Protein AF-A0A379X2A7-F1 (afdb_monomer_lite)

Radius of gyration: 26.8 Å; chains: 1; bounding box: 70×37×71 Å

InterPro domains:
  IPR001991 Sodium:dicarboxylate symporter [PF00375] (2-90)
  IPR001991 Sodium:dicarboxylate symporter [PTHR42865] (2-90)
  IPR036458 Sodium:dicarboxylate symporter superfamily [G3DSA:1.10.3860.10] (1-94)
  IPR036458 Sodium:dicarboxylate symporter superfamily [SSF118215] (2-90)

Secondary structure (DSSP, 8-state):
-HHHHHHHHHHHHHHHHHHHHHHHHHHHHHHHHHHHHHHHHHHHHHHHHHHHHHHHHHHHHHHHHHHHHHTT--HHHHHHHHHHHHHHHHHHHHHHHHHHHHHHHHHHHHHHHHHHHHHHHTTS--

Sequence (126 aa):
MTVFRSISETMFKVTHMVMRYAPVGVFALIAVTVANFGFASLWPLAKLVLLVHFAIIFFALVVLGIVARLCGLSIWILIRILKDELILALLDRQLRERAAAHYREDGSLRRASLYHQFRGTDRLLI

pLDDT: mean 78.84, std 12.36, range [51.34, 95.94]

Structure (mmCIF, N/CA/C/O backbone):
data_AF-A0A379X2A7-F1
#
_entry.id   AF-A0A379X2A7-F1
#
loop_
_atom_site.group_PDB
_atom_site.id
_atom_site.type_symbol
_atom_site.label_atom_id
_atom_site.label_alt_id
_atom_site.label_comp_id
_atom_site.label_asym_id
_atom_site.label_entity_id
_atom_site.label_seq_id
_atom_site.pdbx_PDB_ins_code
_atom_site.Cartn_x
_atom_site.Cartn_y
_atom_site.Cartn_z
_atom_site.occupancy
_atom_site.B_iso_or_equiv
_atom_site.auth_seq_id
_atom_site.auth_comp_id
_atom_site.auth_asym_id
_atom_site.auth_atom_id
_atom_site.pdbx_PDB_model_num
ATOM 1 N N . MET A 1 1 ? 17.324 -12.672 23.620 1.00 60.94 1 MET A N 1
ATOM 2 C CA . MET A 1 1 ? 16.313 -11.975 22.782 1.00 60.94 1 MET A CA 1
ATOM 3 C C . MET A 1 1 ? 16.886 -10.864 21.883 1.00 60.94 1 MET A C 1
ATOM 5 O O . MET A 1 1 ? 16.135 -10.267 21.124 1.00 60.94 1 MET A O 1
ATOM 9 N N . THR A 1 2 ? 18.199 -10.611 21.880 1.00 78.00 2 THR A N 1
ATOM 10 C CA . THR A 1 2 ? 18.832 -9.541 21.080 1.00 78.00 2 THR A CA 1
ATOM 11 C C . THR A 1 2 ? 19.008 -9.908 19.601 1.00 78.00 2 THR A C 1
ATOM 13 O O . THR A 1 2 ? 18.798 -9.068 18.734 1.00 78.00 2 THR A O 1
ATOM 16 N N . VAL A 1 3 ? 19.287 -11.183 19.302 1.00 88.31 3 VAL A N 1
ATOM 17 C CA . VAL A 1 3 ? 19.496 -11.685 17.929 1.00 88.31 3 VAL A CA 1
ATOM 18 C C . VAL A 1 3 ? 18.280 -11.482 17.018 1.00 88.31 3 VAL A C 1
ATOM 20 O O . VAL A 1 3 ? 18.426 -10.986 15.909 1.00 88.31 3 VAL A O 1
ATOM 23 N N . PHE A 1 4 ? 17.063 -11.753 17.503 1.00 90.12 4 PHE A N 1
ATOM 24 C CA . PHE A 1 4 ? 15.827 -11.525 16.741 1.00 90.12 4 PHE A CA 1
ATOM 25 C C . PHE A 1 4 ? 15.606 -10.045 16.408 1.00 90.12 4 PHE A C 1
ATOM 27 O O . PHE A 1 4 ? 15.097 -9.710 15.336 1.00 90.12 4 PHE A O 1
ATOM 34 N N . ARG A 1 5 ? 16.028 -9.151 17.310 1.00 86.75 5 ARG A N 1
ATOM 35 C CA . ARG A 1 5 ? 15.942 -7.700 17.121 1.00 86.75 5 ARG A CA 1
ATOM 36 C C . ARG A 1 5 ? 16.908 -7.233 16.036 1.00 86.75 5 ARG A C 1
ATOM 38 O O . ARG A 1 5 ? 16.480 -6.541 15.119 1.00 86.75 5 ARG A O 1
ATOM 45 N N . SER A 1 6 ? 18.159 -7.689 16.089 1.00 87.44 6 SER A N 1
ATOM 46 C CA . SER A 1 6 ? 19.172 -7.375 15.074 1.00 87.44 6 SER A CA 1
ATOM 47 C C . SER A 1 6 ? 18.805 -7.926 13.690 1.00 87.44 6 SER A C 1
ATOM 49 O O . SER A 1 6 ? 18.990 -7.238 12.687 1.00 87.44 6 SER A O 1
ATOM 51 N N . ILE A 1 7 ? 18.233 -9.133 13.619 1.00 92.81 7 ILE A N 1
ATOM 52 C CA . ILE A 1 7 ? 17.754 -9.718 12.355 1.00 92.81 7 ILE A CA 1
ATOM 53 C C . ILE A 1 7 ? 16.606 -8.885 11.774 1.00 92.81 7 ILE A C 1
ATOM 55 O O . ILE A 1 7 ? 16.648 -8.531 10.597 1.00 92.81 7 ILE A O 1
ATOM 59 N N . SER A 1 8 ? 15.616 -8.515 12.592 1.00 92.81 8 SER A N 1
ATOM 60 C CA . SER A 1 8 ? 14.487 -7.687 12.141 1.00 92.81 8 SER A CA 1
ATOM 61 C C . SER A 1 8 ? 14.960 -6.317 11.644 1.00 92.81 8 SER A C 1
ATOM 63 O O . SER A 1 8 ? 14.553 -5.869 10.575 1.00 92.81 8 SER A O 1
ATOM 65 N N . GLU A 1 9 ? 15.880 -5.677 12.371 1.00 87.88 9 GLU A N 1
ATOM 66 C CA . GLU A 1 9 ? 16.484 -4.400 11.976 1.00 87.88 9 GLU A CA 1
ATOM 67 C C . GLU A 1 9 ? 17.254 -4.507 10.649 1.00 87.88 9 GLU A C 1
ATOM 69 O O . GLU A 1 9 ? 17.140 -3.635 9.784 1.00 87.88 9 GLU A O 1
ATOM 74 N N . THR A 1 10 ? 17.962 -5.617 10.437 1.00 93.06 10 THR A N 1
ATOM 75 C CA . THR A 1 10 ? 18.666 -5.887 9.176 1.00 93.06 10 THR A CA 1
ATOM 76 C C . THR A 1 10 ? 17.684 -6.078 8.018 1.00 93.06 10 THR A C 1
ATOM 78 O O . THR A 1 10 ? 17.874 -5.480 6.961 1.00 93.06 10 THR A O 1
ATOM 81 N N . MET A 1 11 ? 16.595 -6.830 8.207 1.00 92.38 11 MET A N 1
ATOM 82 C CA . MET A 1 11 ? 15.577 -7.039 7.165 1.00 92.38 11 MET A CA 1
ATOM 83 C C . MET A 1 11 ? 14.855 -5.743 6.780 1.00 92.38 11 MET A C 1
ATOM 85 O O . MET A 1 11 ? 14.631 -5.488 5.592 1.00 92.38 11 MET A O 1
ATOM 89 N N . PHE A 1 12 ? 14.552 -4.877 7.753 1.00 89.81 12 PHE A N 1
ATOM 90 C CA . PHE A 1 12 ? 14.004 -3.550 7.463 1.00 89.81 12 PHE A CA 1
ATOM 91 C C . PHE A 1 12 ? 14.994 -2.684 6.679 1.00 89.81 12 PHE A C 1
ATOM 93 O O . PHE A 1 12 ? 14.599 -2.032 5.710 1.00 89.81 12 PHE A O 1
ATOM 100 N N . LYS A 1 13 ? 16.284 -2.717 7.034 1.00 91.00 13 LYS A N 1
ATOM 101 C CA . LYS A 1 13 ? 17.329 -1.960 6.329 1.00 91.00 13 LYS A CA 1
ATOM 102 C C . LYS A 1 13 ? 17.518 -2.436 4.885 1.00 91.00 13 LYS A C 1
ATOM 104 O O . LYS A 1 13 ? 17.651 -1.607 3.985 1.00 91.00 13 LYS A O 1
ATOM 109 N N . VAL A 1 14 ? 17.469 -3.748 4.652 1.00 94.50 14 VAL A N 1
ATOM 110 C CA . VAL A 1 14 ? 17.516 -4.337 3.303 1.00 94.50 14 VAL A CA 1
ATOM 111 C C . VAL A 1 14 ? 16.279 -3.941 2.498 1.00 94.50 14 VAL A C 1
ATOM 113 O O . VAL A 1 14 ? 16.413 -3.459 1.377 1.00 94.50 14 VAL A O 1
ATOM 116 N N . THR A 1 15 ? 15.082 -4.050 3.076 1.00 94.31 15 THR A N 1
ATOM 117 C CA . THR A 1 15 ? 13.833 -3.645 2.405 1.00 94.31 15 THR A CA 1
ATOM 11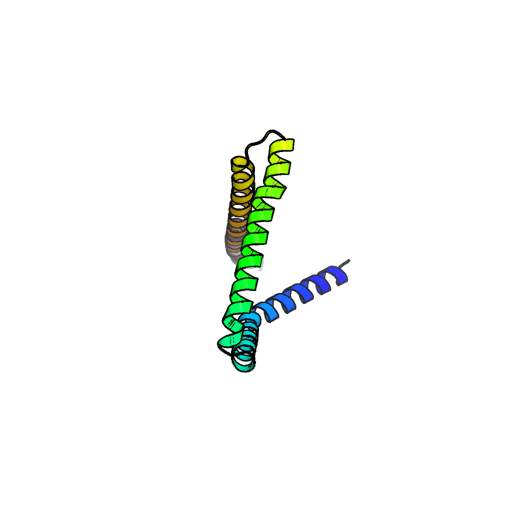8 C C . THR A 1 15 ? 13.856 -2.163 2.027 1.00 94.31 15 THR A C 1
ATOM 120 O O . THR A 1 15 ? 13.480 -1.808 0.913 1.00 94.31 15 THR A O 1
ATOM 123 N N . HIS A 1 16 ? 14.362 -1.297 2.909 1.00 92.69 16 HIS A N 1
ATOM 124 C CA . HIS A 1 16 ? 14.522 0.131 2.631 1.00 92.69 16 HIS A CA 1
ATOM 125 C C . HIS A 1 16 ? 15.497 0.390 1.472 1.00 92.69 16 HIS A C 1
ATOM 127 O O . HIS A 1 16 ? 15.247 1.241 0.617 1.00 92.69 16 HIS A O 1
ATOM 133 N N . MET A 1 17 ? 16.595 -0.368 1.406 1.00 92.94 17 MET A N 1
ATOM 134 C CA . MET A 1 17 ? 17.517 -0.318 0.274 1.00 92.94 17 MET A CA 1
ATOM 135 C C . MET A 1 17 ? 16.807 -0.730 -1.025 1.00 92.94 17 MET A C 1
ATOM 137 O O . MET A 1 17 ? 16.867 0.011 -2.002 1.00 92.94 17 MET A O 1
ATOM 141 N N . VAL A 1 18 ? 16.066 -1.843 -1.021 1.00 94.06 18 VAL A N 1
ATOM 142 C CA . VAL A 1 18 ? 15.302 -2.325 -2.186 1.00 94.06 18 VAL A CA 1
ATOM 143 C C . VAL A 1 18 ? 14.231 -1.322 -2.622 1.00 94.06 18 VAL A C 1
ATOM 145 O O . VAL A 1 18 ? 14.116 -1.054 -3.813 1.00 94.06 18 VAL A O 1
ATOM 148 N N . MET A 1 19 ? 13.502 -0.700 -1.690 1.00 94.75 19 MET A N 1
ATOM 149 C CA . MET A 1 19 ? 12.505 0.338 -1.994 1.00 94.75 19 MET A CA 1
ATOM 150 C C . MET A 1 19 ? 13.100 1.524 -2.762 1.00 94.75 19 MET A C 1
ATOM 152 O O . MET A 1 19 ? 12.431 2.082 -3.629 1.00 94.75 19 MET A O 1
ATOM 156 N N . ARG A 1 20 ? 14.366 1.883 -2.510 1.00 92.31 20 ARG A N 1
ATOM 157 C CA . ARG A 1 20 ? 15.055 2.939 -3.267 1.00 92.31 20 ARG A CA 1
ATOM 158 C C . ARG A 1 20 ? 15.373 2.525 -4.709 1.00 92.31 20 ARG A C 1
ATOM 160 O O . ARG A 1 20 ? 15.377 3.379 -5.591 1.00 92.31 20 ARG A O 1
ATOM 167 N N . TYR A 1 21 ? 15.614 1.237 -4.954 1.00 95.00 21 TYR A N 1
ATOM 168 C CA . TYR A 1 21 ? 15.850 0.685 -6.296 1.00 95.00 21 TYR A CA 1
ATOM 169 C C . TYR A 1 21 ? 14.562 0.263 -7.021 1.00 95.00 21 TYR A C 1
ATOM 171 O O . TYR A 1 21 ? 14.561 0.141 -8.246 1.00 95.00 21 TYR A O 1
ATOM 179 N N . ALA A 1 22 ? 13.456 0.093 -6.290 1.00 95.56 22 ALA A N 1
ATOM 180 C CA . ALA A 1 22 ? 12.149 -0.282 -6.819 1.00 95.56 22 ALA A CA 1
ATOM 181 C C . ALA A 1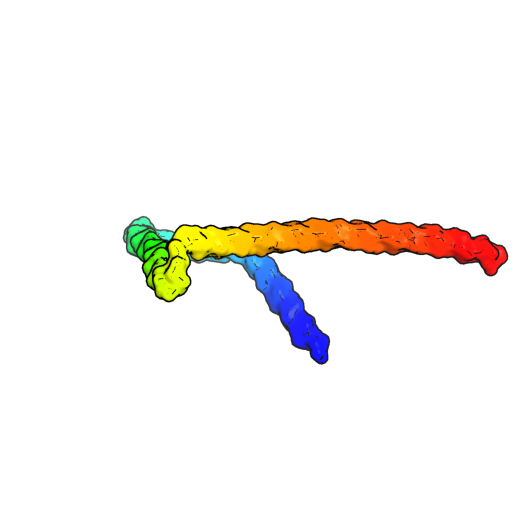 22 ? 11.684 0.540 -8.036 1.00 95.56 22 ALA A C 1
ATOM 183 O O . ALA A 1 22 ? 11.256 -0.095 -8.999 1.00 95.56 22 ALA A O 1
ATOM 184 N N . PRO A 1 23 ? 11.783 1.890 -8.080 1.00 94.12 23 PRO A N 1
ATOM 185 C CA . PRO A 1 23 ? 11.335 2.637 -9.255 1.00 94.12 23 PRO A CA 1
ATOM 186 C C . PRO A 1 23 ? 12.069 2.196 -10.525 1.00 94.12 23 PRO A C 1
ATOM 188 O O . PRO A 1 23 ? 11.423 1.926 -11.531 1.00 94.12 23 PRO A O 1
ATOM 191 N N . VAL A 1 24 ? 13.394 2.028 -10.472 1.00 95.94 24 VAL A N 1
ATOM 192 C CA . VAL A 1 24 ? 14.198 1.592 -11.628 1.00 95.94 24 VAL A CA 1
ATOM 193 C C . VAL A 1 24 ? 13.806 0.180 -12.073 1.00 95.94 24 VAL A C 1
ATOM 195 O O . VAL A 1 24 ? 13.658 -0.068 -13.268 1.00 95.94 24 VAL A O 1
ATOM 198 N N . GLY A 1 25 ? 13.574 -0.730 -11.121 1.00 94.69 25 GLY A N 1
ATOM 199 C CA . GLY A 1 25 ? 13.110 -2.087 -11.416 1.00 94.69 25 GLY A CA 1
ATOM 200 C C . GLY A 1 25 ? 11.733 -2.106 -12.082 1.00 94.69 25 GLY A C 1
ATOM 201 O O . GLY A 1 25 ? 11.546 -2.768 -13.099 1.00 94.69 25 GLY A O 1
ATOM 202 N N . VAL A 1 26 ? 10.781 -1.329 -11.561 1.00 95.19 26 VAL A N 1
ATOM 203 C CA . VAL A 1 26 ? 9.426 -1.225 -12.122 1.00 95.19 26 VAL A CA 1
ATOM 204 C C . VAL A 1 26 ? 9.449 -0.590 -13.514 1.00 95.19 26 VAL A C 1
ATOM 206 O O . VAL A 1 26 ? 8.782 -1.098 -14.413 1.00 95.19 26 VAL A O 1
ATOM 209 N N . PHE A 1 27 ? 10.257 0.451 -13.739 1.00 94.75 27 PHE A N 1
ATOM 210 C CA . PHE A 1 27 ? 10.427 1.041 -15.071 1.00 94.75 27 PHE A CA 1
ATOM 211 C C . PHE A 1 27 ? 10.977 0.031 -16.082 1.00 94.75 27 PHE A C 1
ATOM 213 O O . PHE A 1 27 ? 10.437 -0.077 -17.183 1.00 94.75 27 PHE A O 1
ATOM 220 N N . ALA A 1 28 ? 11.996 -0.746 -15.706 1.00 95.00 28 ALA A N 1
ATOM 221 C CA . ALA A 1 28 ? 12.550 -1.788 -16.567 1.00 95.00 28 ALA A CA 1
ATOM 222 C C . ALA A 1 28 ? 11.518 -2.885 -16.884 1.00 95.00 28 ALA A C 1
ATOM 224 O O . ALA A 1 28 ? 11.366 -3.267 -18.044 1.00 95.00 28 ALA A O 1
ATOM 225 N N . LEU A 1 29 ? 10.765 -3.350 -15.879 1.00 92.88 29 LEU A N 1
ATOM 226 C CA . LEU A 1 29 ? 9.730 -4.378 -16.047 1.00 92.88 29 LEU A CA 1
ATOM 227 C C . LEU A 1 29 ? 8.582 -3.907 -16.951 1.00 92.88 29 LEU A C 1
ATOM 229 O O . LEU A 1 29 ? 8.150 -4.649 -17.836 1.00 92.88 29 LEU A O 1
ATOM 233 N N . ILE A 1 30 ? 8.106 -2.671 -16.770 1.00 91.19 30 ILE A N 1
ATOM 234 C CA . ILE A 1 30 ? 7.056 -2.090 -17.618 1.00 91.19 30 ILE A CA 1
ATOM 235 C C . ILE A 1 30 ? 7.572 -1.918 -19.050 1.00 91.19 30 ILE A C 1
ATOM 237 O O . ILE A 1 30 ? 6.884 -2.319 -19.987 1.00 91.19 30 ILE A O 1
ATOM 241 N N . ALA A 1 31 ? 8.790 -1.399 -19.235 1.00 90.88 31 ALA A N 1
ATOM 242 C CA . ALA A 1 31 ? 9.389 -1.226 -20.557 1.00 90.88 31 ALA A CA 1
ATOM 243 C C . ALA A 1 31 ? 9.535 -2.561 -21.305 1.00 90.88 31 ALA A C 1
ATOM 245 O O . ALA A 1 31 ? 9.142 -2.652 -22.467 1.00 90.88 31 ALA A O 1
ATOM 246 N N . VAL A 1 32 ? 10.020 -3.614 -20.637 1.00 89.44 32 VAL A N 1
ATOM 247 C CA . VAL A 1 32 ? 10.122 -4.958 -21.231 1.00 89.44 32 VAL A CA 1
ATOM 248 C C . VAL A 1 32 ? 8.745 -5.517 -21.585 1.00 89.44 32 VAL A C 1
ATOM 250 O O . VAL A 1 32 ? 8.580 -6.109 -22.649 1.00 89.44 32 VAL A O 1
ATOM 253 N N . THR A 1 33 ? 7.741 -5.308 -20.734 1.00 86.25 33 THR A N 1
ATOM 254 C CA . THR A 1 33 ? 6.377 -5.794 -20.985 1.00 86.25 33 THR A CA 1
ATOM 255 C C . THR A 1 33 ? 5.773 -5.097 -22.206 1.00 86.25 33 THR A C 1
ATOM 257 O O . THR A 1 33 ? 5.187 -5.750 -23.068 1.00 86.25 33 THR A O 1
ATOM 260 N N . VAL A 1 34 ? 5.979 -3.783 -22.335 1.00 85.12 34 VAL A N 1
ATOM 261 C CA . VAL A 1 34 ? 5.516 -3.000 -23.490 1.00 85.12 34 VAL A CA 1
ATOM 262 C C . VAL A 1 34 ? 6.285 -3.365 -24.764 1.00 85.12 34 VAL A C 1
ATOM 264 O O . VAL A 1 34 ? 5.674 -3.467 -25.824 1.00 85.12 34 VAL A O 1
ATOM 267 N N . ALA A 1 35 ? 7.594 -3.620 -24.678 1.00 85.75 35 ALA A N 1
ATOM 268 C CA . ALA A 1 35 ? 8.413 -4.005 -25.828 1.00 85.75 35 ALA A CA 1
ATOM 269 C C . ALA A 1 35 ? 8.062 -5.400 -26.376 1.00 85.75 35 ALA A C 1
ATOM 271 O O . ALA A 1 35 ? 8.039 -5.586 -27.589 1.00 85.75 35 ALA A O 1
ATOM 272 N N . ASN A 1 36 ? 7.765 -6.367 -25.499 1.00 82.94 36 ASN A N 1
ATOM 273 C CA . ASN A 1 36 ? 7.448 -7.741 -25.905 1.00 82.94 36 ASN A CA 1
ATOM 274 C C . ASN A 1 36 ? 6.006 -7.905 -26.400 1.00 82.94 36 ASN A C 1
ATOM 276 O O . ASN A 1 36 ? 5.766 -8.618 -27.370 1.00 82.94 36 ASN A O 1
ATOM 280 N N . PHE A 1 37 ? 5.038 -7.267 -25.738 1.00 75.75 37 PHE A N 1
ATOM 281 C CA . PHE A 1 37 ? 3.621 -7.456 -26.051 1.00 75.75 37 PHE A CA 1
ATOM 282 C C . PHE A 1 37 ? 3.012 -6.331 -26.916 1.00 75.75 37 PHE A C 1
ATOM 284 O O . PHE A 1 37 ? 1.884 -6.461 -27.406 1.00 75.75 37 PHE A O 1
ATOM 291 N N . GLY A 1 38 ? 3.757 -5.243 -27.144 1.00 73.19 38 GLY A N 1
ATOM 292 C CA . GLY A 1 38 ? 3.390 -4.137 -28.029 1.00 73.19 38 GLY A CA 1
ATOM 293 C C . GLY A 1 38 ? 2.073 -3.429 -27.672 1.00 73.19 38 GLY A C 1
ATOM 294 O O . GLY A 1 38 ? 1.470 -3.640 -26.618 1.00 73.19 38 GLY A O 1
ATOM 295 N N . PHE A 1 39 ? 1.582 -2.593 -28.595 1.00 69.25 39 PHE A N 1
ATOM 296 C CA . PHE A 1 39 ? 0.287 -1.901 -28.469 1.00 69.25 39 PHE A CA 1
ATOM 297 C C . PHE A 1 39 ? -0.923 -2.849 -28.502 1.00 69.25 39 PHE A C 1
ATOM 299 O O . PHE A 1 39 ? -1.979 -2.509 -27.973 1.00 69.25 39 PHE A O 1
ATOM 306 N N . ALA A 1 40 ? -0.777 -4.046 -29.077 1.00 71.75 40 ALA A N 1
ATOM 307 C CA . ALA A 1 40 ? -1.859 -5.024 -29.172 1.00 71.75 40 ALA A CA 1
ATOM 308 C C . ALA A 1 40 ? -2.269 -5.583 -27.797 1.00 71.75 40 ALA A C 1
ATOM 310 O O . ALA A 1 40 ? -3.451 -5.827 -27.556 1.00 71.75 40 ALA A O 1
ATOM 311 N N . SER A 1 41 ? -1.322 -5.733 -26.865 1.00 68.88 41 SER A N 1
ATOM 312 C CA . SER A 1 41 ? -1.614 -6.249 -25.522 1.00 68.88 41 SER A CA 1
ATOM 313 C C . SER A 1 41 ? -1.914 -5.172 -24.480 1.00 68.88 41 SER A C 1
ATOM 315 O O . SER A 1 41 ? -2.341 -5.503 -23.369 1.00 68.88 41 SER A O 1
ATOM 317 N N . LEU A 1 42 ? -1.741 -3.889 -24.814 1.00 74.56 42 LEU A N 1
ATOM 318 C CA . LEU A 1 42 ? -2.170 -2.797 -23.937 1.00 74.56 42 LEU A CA 1
ATOM 319 C C . LEU A 1 42 ? -3.673 -2.880 -23.654 1.00 74.56 42 LEU A C 1
ATOM 321 O O . LEU A 1 42 ? -4.102 -2.622 -22.534 1.00 74.56 42 LEU A O 1
ATOM 325 N N . TRP A 1 43 ? -4.466 -3.277 -24.651 1.00 80.69 43 TRP A N 1
ATOM 326 C CA . TRP A 1 43 ? -5.917 -3.379 -24.525 1.00 80.69 43 TRP A CA 1
ATOM 327 C C . TRP A 1 43 ? -6.370 -4.427 -23.490 1.00 80.69 43 TRP A C 1
ATOM 329 O O . TRP A 1 43 ? -7.105 -4.068 -22.565 1.00 80.69 43 TRP A O 1
ATOM 339 N N . PRO A 1 44 ? -5.930 -5.701 -23.559 1.00 82.69 44 PRO A N 1
ATOM 340 C CA . PRO A 1 44 ? -6.260 -6.685 -22.531 1.00 82.69 44 PRO A CA 1
ATOM 341 C C . PRO A 1 44 ? -5.657 -6.347 -21.162 1.00 82.69 44 PRO A C 1
ATOM 343 O O . PRO A 1 44 ? -6.329 -6.551 -20.151 1.00 82.69 44 PRO A O 1
ATOM 346 N N . LEU A 1 45 ? -4.449 -5.773 -21.103 1.00 82.88 45 LEU A N 1
ATOM 347 C CA . LEU A 1 45 ? -3.837 -5.379 -19.830 1.00 82.88 45 LEU A CA 1
ATOM 348 C C . LEU A 1 45 ? -4.610 -4.232 -19.157 1.00 82.88 45 LEU A C 1
ATOM 350 O O . LEU A 1 45 ? -4.895 -4.297 -17.963 1.00 82.88 45 LEU A O 1
ATOM 354 N N . ALA A 1 46 ? -5.025 -3.221 -19.922 1.00 85.06 46 ALA A N 1
ATOM 355 C CA . ALA A 1 46 ? -5.860 -2.130 -19.425 1.00 85.06 46 ALA A CA 1
ATOM 356 C C . ALA A 1 46 ? -7.222 -2.642 -18.942 1.00 85.06 46 ALA A C 1
ATOM 358 O O . ALA A 1 46 ? -7.682 -2.256 -17.867 1.00 85.06 46 ALA A O 1
ATOM 359 N N . LYS A 1 47 ? -7.842 -3.563 -19.690 1.00 88.12 47 LYS A N 1
ATOM 360 C CA . LYS A 1 47 ? -9.106 -4.191 -19.287 1.00 88.12 47 LYS A CA 1
ATOM 361 C C . LYS A 1 47 ? -8.953 -4.980 -17.985 1.00 88.12 47 LYS A C 1
ATOM 363 O O . LYS A 1 47 ? -9.840 -4.909 -17.140 1.00 88.12 47 LYS A O 1
ATOM 368 N N . LEU A 1 48 ? -7.826 -5.670 -17.792 1.00 90.75 48 LEU A N 1
ATOM 369 C CA . LEU A 1 48 ? -7.515 -6.374 -16.547 1.00 90.75 48 LEU A CA 1
ATOM 370 C C . LEU A 1 48 ? -7.358 -5.401 -15.370 1.00 90.75 48 LEU A C 1
ATOM 372 O O . LEU A 1 48 ? -7.993 -5.594 -14.337 1.00 90.75 48 LEU A O 1
ATOM 376 N N . VAL A 1 49 ? -6.572 -4.330 -15.527 1.00 92.69 49 VAL A N 1
ATOM 377 C CA . VAL A 1 49 ? -6.370 -3.315 -14.473 1.00 92.69 49 VAL A CA 1
ATOM 378 C C . VAL A 1 49 ? -7.690 -2.648 -14.083 1.00 92.69 49 VAL A C 1
ATOM 380 O O . VAL A 1 49 ? -7.959 -2.458 -12.892 1.00 92.69 49 VAL A O 1
ATOM 383 N N . LEU A 1 50 ? -8.524 -2.328 -15.074 1.00 93.50 50 LEU A N 1
ATOM 384 C CA . LEU A 1 50 ? -9.834 -1.716 -14.872 1.00 93.50 50 LEU A CA 1
ATOM 385 C C . LEU A 1 50 ? -10.797 -2.682 -14.172 1.00 93.50 50 LEU A C 1
ATOM 387 O O . LEU A 1 50 ? -11.501 -2.277 -13.251 1.00 93.50 50 LEU A O 1
ATOM 391 N N . LEU A 1 51 ? -10.774 -3.966 -14.539 1.00 95.56 51 LEU A N 1
ATOM 392 C CA . LEU A 1 51 ? -11.569 -5.004 -13.885 1.00 95.56 51 LEU A CA 1
ATOM 393 C C . LEU A 1 51 ? -11.135 -5.231 -12.433 1.00 95.56 51 LEU A C 1
ATOM 395 O O . LEU A 1 51 ? -11.994 -5.363 -11.570 1.00 95.56 51 LEU A O 1
ATOM 399 N N . VAL A 1 52 ? -9.832 -5.222 -12.138 1.00 95.88 52 VAL A N 1
ATOM 400 C CA . VAL A 1 52 ? -9.321 -5.338 -10.762 1.00 95.88 52 VAL A CA 1
ATOM 401 C C . VAL A 1 52 ? -9.747 -4.135 -9.921 1.00 95.88 52 VAL A C 1
ATOM 403 O O . VAL A 1 52 ? -10.263 -4.321 -8.822 1.00 95.88 52 VAL A O 1
ATOM 406 N N . HIS A 1 53 ? -9.608 -2.910 -10.435 1.00 93.00 53 HIS A N 1
ATOM 407 C CA . HIS A 1 53 ? -10.077 -1.714 -9.723 1.00 93.00 53 HIS A CA 1
ATOM 408 C C . HIS A 1 53 ? -11.587 -1.744 -9.495 1.00 93.00 53 HIS A C 1
ATOM 410 O O . HIS A 1 53 ? -12.054 -1.463 -8.392 1.00 93.00 53 HIS A O 1
ATOM 416 N N . PHE A 1 54 ? -12.350 -2.132 -10.517 1.00 95.75 54 PHE A N 1
ATOM 417 C CA . PHE A 1 54 ? -13.791 -2.288 -10.400 1.00 95.75 54 PHE A CA 1
ATOM 418 C C . PHE A 1 54 ? -14.160 -3.363 -9.374 1.00 95.75 54 PHE A C 1
ATOM 420 O O . PHE A 1 54 ? -15.021 -3.121 -8.539 1.00 95.75 54 PHE A O 1
ATOM 427 N N . ALA A 1 55 ? -13.482 -4.512 -9.377 1.00 95.12 55 ALA A N 1
ATOM 428 C CA . ALA A 1 55 ? -13.706 -5.590 -8.421 1.00 95.12 55 ALA A CA 1
ATOM 429 C C . ALA A 1 55 ? -13.390 -5.153 -6.986 1.00 95.12 55 ALA A C 1
ATOM 431 O O . ALA A 1 55 ? -14.170 -5.450 -6.087 1.00 95.12 55 ALA A O 1
ATOM 432 N N . ILE A 1 56 ? -12.303 -4.404 -6.771 1.00 92.88 56 ILE A N 1
ATOM 433 C CA . ILE A 1 56 ? -11.956 -3.853 -5.454 1.00 92.88 56 ILE A CA 1
ATOM 434 C C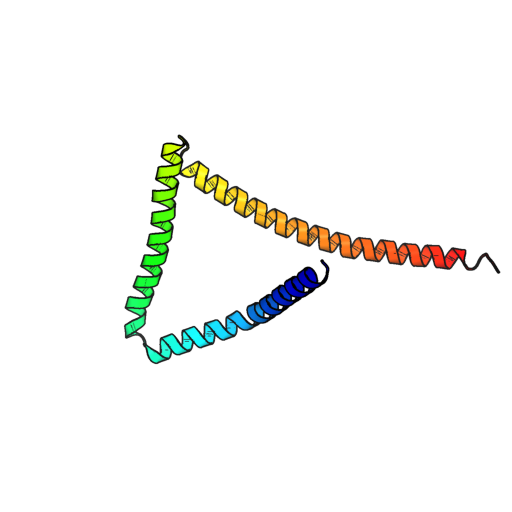 . ILE A 1 56 ? -13.044 -2.885 -4.980 1.00 92.88 56 ILE A C 1
ATOM 436 O O . ILE A 1 56 ? -13.501 -3.002 -3.847 1.00 92.88 56 ILE A O 1
ATOM 440 N N . ILE A 1 57 ? -13.497 -1.963 -5.835 1.00 89.06 57 ILE A N 1
ATOM 441 C CA . ILE A 1 57 ? -14.554 -0.996 -5.492 1.00 89.06 57 ILE A CA 1
ATOM 442 C C . ILE A 1 57 ? -15.886 -1.709 -5.242 1.00 89.06 57 ILE A C 1
ATOM 444 O O . ILE A 1 57 ? -16.571 -1.424 -4.262 1.00 89.06 57 ILE A O 1
ATOM 448 N N . PHE A 1 58 ? -16.250 -2.656 -6.100 1.00 91.69 58 PHE A N 1
ATOM 449 C CA . PHE A 1 58 ? -17.471 -3.439 -5.971 1.00 91.69 58 PHE A CA 1
ATOM 450 C C . PHE A 1 58 ? -17.456 -4.263 -4.685 1.00 91.69 58 PHE A C 1
ATOM 452 O O . PHE A 1 58 ? -18.410 -4.209 -3.917 1.00 91.69 58 PHE A O 1
ATOM 459 N N . PHE A 1 59 ? -16.359 -4.959 -4.393 1.00 87.56 59 PHE A N 1
ATOM 460 C CA . PHE A 1 59 ? -16.190 -5.698 -3.145 1.00 87.56 59 PHE A CA 1
ATOM 461 C C . PHE A 1 59 ? -16.251 -4.758 -1.935 1.00 87.56 59 PHE A C 1
ATOM 463 O O . PHE A 1 59 ? -16.970 -5.034 -0.975 1.00 87.56 59 PHE A O 1
ATOM 470 N N . ALA A 1 60 ? -15.580 -3.607 -2.006 1.00 84.88 60 ALA A N 1
ATOM 471 C CA . ALA A 1 60 ? -15.590 -2.602 -0.951 1.00 84.88 60 ALA A CA 1
ATOM 472 C C . ALA A 1 60 ? -16.973 -1.975 -0.711 1.00 84.88 60 ALA A C 1
ATOM 474 O O . ALA A 1 60 ? -17.254 -1.578 0.408 1.00 84.88 60 ALA A O 1
ATOM 475 N N . LEU A 1 61 ? -17.849 -1.872 -1.710 1.00 81.88 61 LEU A N 1
ATOM 476 C CA . LEU A 1 61 ? -19.202 -1.332 -1.524 1.00 81.88 61 LEU A CA 1
ATOM 477 C C . LEU A 1 61 ? -20.223 -2.417 -1.174 1.00 81.88 61 LEU A C 1
ATOM 479 O O . LEU A 1 61 ? -21.094 -2.198 -0.335 1.00 81.88 61 LEU A O 1
ATOM 483 N N . VAL A 1 62 ? -20.125 -3.588 -1.799 1.00 83.56 62 VAL A N 1
ATOM 484 C CA . VAL A 1 62 ? -21.092 -4.678 -1.638 1.00 83.56 62 VAL A CA 1
ATOM 485 C C . VAL A 1 62 ? -20.819 -5.467 -0.369 1.00 83.56 62 VAL A C 1
ATOM 487 O O . VAL A 1 62 ? -21.729 -5.631 0.436 1.00 83.56 62 VAL A O 1
ATOM 490 N N . VAL A 1 63 ? -19.585 -5.917 -0.134 1.00 83.38 63 VAL A N 1
ATOM 491 C CA . VAL A 1 63 ? -19.280 -6.758 1.035 1.00 83.38 63 VAL A CA 1
ATOM 492 C C . VAL A 1 63 ? -19.333 -5.937 2.312 1.00 83.38 63 VAL A C 1
ATOM 494 O O . VAL A 1 63 ? -20.086 -6.276 3.222 1.00 83.38 63 VAL A O 1
ATOM 497 N N . LEU A 1 64 ? -18.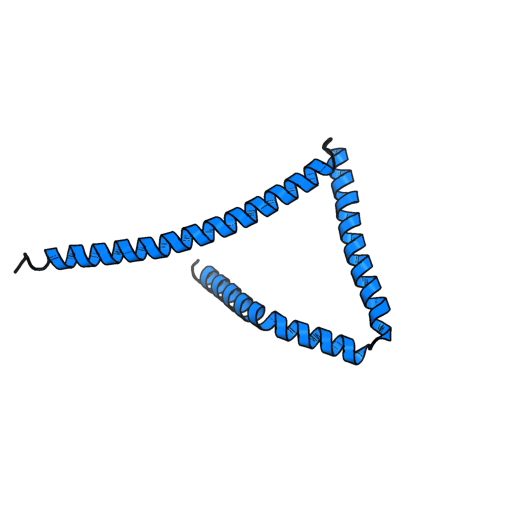625 -4.808 2.364 1.00 75.81 64 LEU A N 1
ATOM 498 C CA . LEU A 1 64 ? -18.709 -3.924 3.528 1.00 75.81 64 LEU A CA 1
ATOM 499 C C . LEU A 1 64 ? -20.110 -3.313 3.675 1.00 75.81 64 LEU A C 1
ATOM 501 O O . LEU A 1 64 ? -20.532 -3.051 4.795 1.00 75.81 64 LEU A O 1
ATOM 505 N N . GLY A 1 65 ? -20.859 -3.122 2.585 1.00 75.31 65 GLY A N 1
ATOM 506 C CA . GLY A 1 65 ? -22.236 -2.635 2.654 1.00 75.31 65 GLY A CA 1
ATOM 507 C C . GLY A 1 65 ? -23.240 -3.625 3.199 1.00 75.31 65 GLY A C 1
ATOM 508 O O . GLY A 1 65 ? -24.110 -3.238 3.980 1.00 75.31 65 GLY A O 1
ATOM 509 N N . ILE A 1 66 ? -23.099 -4.899 2.846 1.00 75.75 66 ILE A N 1
ATOM 510 C CA . ILE A 1 66 ? -23.889 -5.977 3.439 1.00 75.75 66 ILE A CA 1
ATOM 511 C C . ILE A 1 66 ? -23.556 -6.091 4.930 1.00 75.75 66 ILE A C 1
ATOM 513 O O . ILE A 1 66 ? -24.473 -6.114 5.747 1.00 75.75 66 ILE A O 1
ATOM 517 N N . VAL A 1 67 ? -22.271 -6.063 5.301 1.00 74.62 67 VAL A N 1
ATOM 518 C CA . VAL A 1 67 ? -21.838 -6.100 6.711 1.00 74.62 67 VAL A CA 1
ATOM 519 C C . VAL A 1 67 ? -22.362 -4.887 7.492 1.00 74.62 67 VAL A C 1
ATOM 521 O O . VAL A 1 67 ? -22.907 -5.048 8.581 1.00 74.62 67 VAL A O 1
ATOM 524 N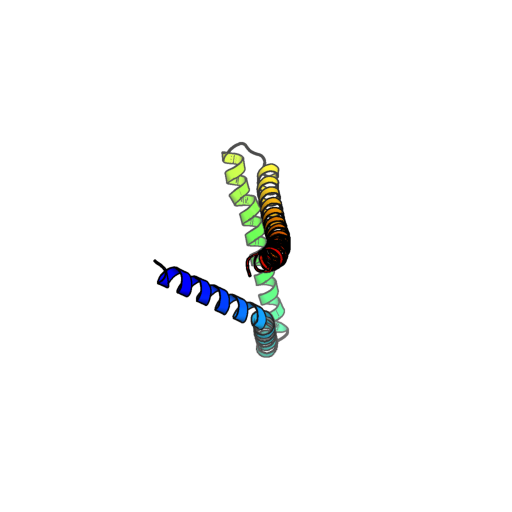 N . ALA A 1 68 ? -22.290 -3.680 6.926 1.00 68.56 68 ALA A N 1
ATOM 525 C CA . ALA A 1 68 ? -22.797 -2.464 7.564 1.00 68.56 68 ALA A CA 1
ATOM 526 C C . ALA A 1 68 ? -24.322 -2.506 7.762 1.00 68.56 68 ALA A C 1
ATOM 528 O O . ALA A 1 68 ? -24.818 -2.155 8.835 1.00 68.56 68 ALA A O 1
ATOM 529 N N . ARG A 1 69 ? -25.066 -3.008 6.764 1.00 67.94 69 ARG A N 1
ATOM 530 C CA . ARG A 1 69 ? -26.524 -3.175 6.844 1.00 67.94 69 ARG A CA 1
ATOM 531 C C . ARG A 1 69 ? -26.926 -4.244 7.867 1.00 67.94 69 ARG A C 1
ATOM 533 O O . ARG A 1 69 ? -27.922 -4.046 8.554 1.00 67.94 69 ARG A O 1
ATOM 540 N N . LEU A 1 70 ? -26.142 -5.315 8.022 1.00 66.12 70 LEU A N 1
ATOM 541 C CA . LEU A 1 70 ? -26.322 -6.319 9.083 1.00 66.12 70 LEU A CA 1
ATOM 542 C C . LEU A 1 70 ? -26.042 -5.745 10.484 1.00 66.12 70 LEU A C 1
ATOM 544 O O . LEU A 1 70 ? -26.707 -6.128 11.440 1.00 66.12 70 LEU A O 1
ATOM 548 N N . CYS A 1 71 ? -25.114 -4.791 10.603 1.00 66.75 71 CYS A N 1
ATOM 549 C CA . CYS A 1 71 ? -24.837 -4.067 11.850 1.00 66.75 71 CYS A CA 1
ATOM 550 C C . CYS A 1 71 ? -25.772 -2.866 12.109 1.00 66.75 71 CYS A C 1
ATOM 552 O O . CYS A 1 71 ? -25.631 -2.207 13.135 1.00 66.75 71 CYS A O 1
ATOM 554 N N . GLY A 1 72 ? -26.706 -2.550 11.203 1.00 61.31 72 GLY A N 1
ATOM 555 C CA . GLY A 1 72 ? -27.627 -1.415 11.348 1.00 61.31 72 GLY A CA 1
ATOM 556 C C . GLY A 1 72 ? -27.000 -0.028 11.133 1.00 61.31 72 GLY A C 1
ATOM 557 O O . GLY A 1 72 ? -27.643 0.980 11.420 1.00 61.31 72 GLY A O 1
ATOM 558 N N . LEU A 1 73 ? -25.771 0.052 10.608 1.00 55.72 73 LEU A N 1
ATOM 559 C CA . LEU A 1 73 ? -25.080 1.310 10.310 1.00 55.72 73 LEU A CA 1
ATOM 560 C C . LEU A 1 73 ? -25.045 1.596 8.802 1.00 55.72 73 LEU A C 1
ATOM 562 O O . LEU A 1 73 ? -24.836 0.719 7.968 1.00 55.72 73 LEU A O 1
ATOM 566 N N . SER A 1 74 ? -25.245 2.864 8.436 1.00 60.69 74 SER A N 1
ATOM 567 C CA . SER A 1 74 ? -25.226 3.306 7.037 1.00 60.69 74 SER A CA 1
ATOM 568 C C . SER A 1 74 ? -23.837 3.142 6.388 1.00 60.69 74 SER A C 1
ATOM 570 O O . SER A 1 74 ? -22.813 3.411 7.018 1.00 60.69 74 SER A O 1
ATOM 572 N N . ILE A 1 75 ? -23.800 2.770 5.097 1.00 61.19 75 ILE A N 1
ATOM 573 C CA . ILE A 1 75 ? -22.575 2.592 4.276 1.00 61.19 75 ILE A CA 1
ATOM 574 C C . ILE A 1 75 ? -21.606 3.790 4.363 1.00 61.19 75 ILE A C 1
ATOM 576 O O . ILE A 1 75 ? -20.387 3.638 4.312 1.00 61.19 75 ILE A O 1
ATOM 580 N N . TRP A 1 76 ? -22.159 4.990 4.543 1.00 59.78 76 TRP A N 1
ATOM 581 C CA . TRP A 1 76 ? -21.432 6.253 4.598 1.00 59.78 76 TRP A CA 1
ATOM 582 C C . TRP A 1 76 ? -20.617 6.423 5.881 1.00 59.78 76 TRP A C 1
ATOM 584 O O . TRP A 1 76 ? -19.554 7.040 5.844 1.00 59.78 76 TRP A O 1
ATOM 594 N N . ILE A 1 77 ? -21.066 5.844 6.999 1.00 65.25 77 ILE A N 1
ATOM 595 C CA . ILE A 1 77 ? -20.310 5.873 8.254 1.00 65.25 77 ILE A CA 1
ATOM 596 C C . ILE A 1 77 ? -19.090 4.959 8.179 1.00 65.25 77 ILE A C 1
ATOM 598 O O . ILE A 1 77 ? -18.025 5.356 8.635 1.00 65.25 77 ILE A O 1
ATOM 602 N N . LEU A 1 78 ? -19.190 3.789 7.547 1.00 66.19 78 LEU A N 1
ATOM 603 C CA . LEU A 1 78 ? -18.057 2.866 7.448 1.00 66.19 78 LEU A CA 1
ATOM 604 C C . LEU A 1 78 ? -16.916 3.436 6.590 1.00 66.19 78 LEU A C 1
ATOM 606 O O . LEU A 1 78 ? -15.751 3.356 6.971 1.00 66.19 78 LEU A O 1
ATOM 610 N N . ILE A 1 79 ? -17.250 4.081 5.468 1.00 71.38 79 ILE A N 1
ATOM 611 C CA . ILE A 1 79 ? -16.258 4.760 4.620 1.00 71.38 79 ILE A CA 1
ATOM 612 C C . ILE A 1 79 ? -15.636 5.970 5.324 1.00 71.38 79 ILE A C 1
ATOM 614 O O . ILE A 1 79 ? -14.457 6.257 5.115 1.00 71.38 79 ILE A O 1
ATOM 618 N N . ARG A 1 80 ? -16.408 6.664 6.168 1.00 68.69 80 ARG A N 1
ATOM 619 C CA . ARG A 1 80 ? -15.927 7.799 6.954 1.00 68.69 80 ARG A CA 1
ATOM 620 C C . ARG A 1 80 ? -15.028 7.345 8.103 1.00 68.69 80 ARG A C 1
ATOM 622 O O . ARG A 1 80 ? -13.956 7.904 8.235 1.00 68.69 80 ARG A O 1
ATOM 629 N N . ILE A 1 81 ? -15.379 6.278 8.824 1.00 70.94 81 ILE A N 1
ATOM 630 C CA . ILE A 1 81 ? -14.532 5.682 9.871 1.00 70.94 81 ILE A CA 1
ATOM 631 C C . ILE A 1 81 ? -13.208 5.194 9.281 1.00 70.94 81 ILE A C 1
ATOM 633 O O . ILE A 1 81 ? -12.154 5.516 9.814 1.00 70.94 81 ILE A O 1
ATOM 637 N N . LEU A 1 82 ? -13.227 4.473 8.153 1.00 77.00 82 LEU A N 1
ATOM 638 C CA . LEU A 1 82 ? -11.986 3.989 7.543 1.00 77.00 82 LEU A CA 1
ATOM 639 C C . LEU A 1 82 ? -11.102 5.147 7.049 1.00 77.00 82 LEU A C 1
ATOM 641 O O . LEU A 1 82 ? -9.885 5.081 7.186 1.00 77.00 82 LEU A O 1
ATOM 645 N N . LYS A 1 83 ? -11.699 6.219 6.504 1.00 75.44 83 LYS A N 1
ATOM 646 C CA . LYS A 1 83 ? -10.976 7.449 6.137 1.00 75.44 83 LYS A CA 1
ATOM 647 C C . LYS A 1 83 ? -10.436 8.196 7.354 1.00 75.44 83 LYS A C 1
ATOM 649 O O . LYS A 1 83 ? -9.294 8.639 7.301 1.00 75.44 83 LYS A O 1
ATOM 654 N N . ASP A 1 84 ? -11.237 8.339 8.404 1.00 78.44 84 ASP A N 1
ATOM 655 C CA . ASP A 1 84 ? -10.876 9.049 9.630 1.00 78.44 84 ASP A CA 1
ATOM 656 C C . ASP A 1 84 ? -9.720 8.323 10.328 1.00 78.44 84 ASP A C 1
ATOM 658 O O . ASP A 1 84 ? -8.730 8.965 10.661 1.00 78.44 84 ASP A O 1
ATOM 662 N N . GLU A 1 85 ? -9.760 6.991 10.423 1.00 83.38 85 GLU A N 1
ATOM 663 C CA . GLU A 1 85 ? -8.651 6.171 10.934 1.00 83.38 85 GLU A CA 1
ATOM 664 C C . GLU A 1 85 ? -7.400 6.259 10.045 1.00 83.38 85 GLU A C 1
ATOM 666 O O . GLU A 1 85 ? -6.287 6.386 10.555 1.00 83.38 85 GLU A O 1
ATOM 671 N N . LEU A 1 86 ? -7.542 6.251 8.710 1.00 84.44 86 LEU A N 1
ATOM 672 C CA . LEU A 1 86 ? -6.389 6.393 7.808 1.00 84.44 86 LEU A CA 1
ATOM 673 C C . LEU A 1 86 ? -5.729 7.773 7.944 1.00 84.44 86 LEU A C 1
ATOM 675 O O . LEU A 1 86 ? -4.502 7.868 7.950 1.00 84.44 86 LEU A O 1
ATOM 679 N N . ILE A 1 87 ? -6.535 8.834 8.051 1.00 85.56 87 ILE A N 1
ATOM 680 C CA . ILE A 1 87 ? -6.076 10.216 8.254 1.00 85.56 87 ILE A CA 1
ATOM 681 C C . ILE A 1 87 ? -5.434 10.356 9.633 1.00 85.56 87 ILE A C 1
ATOM 683 O O . ILE A 1 87 ? -4.360 10.948 9.737 1.00 85.56 87 ILE A O 1
ATOM 687 N N . LEU A 1 88 ? -6.044 9.782 10.671 1.00 83.88 88 LEU A N 1
ATOM 688 C CA . LEU A 1 88 ? -5.522 9.783 12.033 1.00 83.88 88 LEU A CA 1
ATOM 689 C C . LEU A 1 88 ? -4.186 9.036 12.109 1.00 83.88 88 LEU A C 1
ATOM 691 O O . LEU A 1 88 ? -3.246 9.548 12.702 1.00 83.88 88 LEU A O 1
ATOM 695 N N . ALA A 1 89 ? -4.055 7.884 11.449 1.00 87.88 89 ALA A N 1
ATOM 696 C CA . ALA A 1 89 ? -2.807 7.127 11.390 1.00 87.88 89 ALA A CA 1
ATOM 697 C C . ALA A 1 89 ? -1.707 7.860 10.603 1.00 87.88 89 ALA A C 1
ATOM 699 O O . ALA A 1 89 ? -0.530 7.790 10.967 1.00 87.88 89 ALA A O 1
ATOM 700 N N . LEU A 1 90 ? -2.064 8.575 9.528 1.00 83.81 90 LEU A N 1
ATOM 701 C CA . LEU A 1 90 ? -1.112 9.399 8.777 1.00 83.81 90 LEU A CA 1
ATOM 702 C C . LEU A 1 90 ? -0.655 10.612 9.596 1.00 83.81 90 LEU A C 1
ATOM 704 O O . LEU A 1 90 ? 0.534 10.936 9.602 1.00 83.81 90 LEU A O 1
ATOM 708 N N . LEU A 1 91 ? -1.590 11.253 10.299 1.00 83.94 91 LEU A N 1
ATOM 709 C CA . LEU A 1 91 ? -1.325 12.363 11.206 1.00 83.94 91 LEU A CA 1
ATOM 710 C C . LEU A 1 91 ? -0.471 11.906 12.395 1.00 83.94 91 LEU A C 1
ATOM 712 O O . LEU A 1 91 ? 0.501 12.581 12.717 1.00 83.94 91 LEU A O 1
ATOM 716 N N . ASP A 1 92 ? -0.771 10.750 12.992 1.00 83.12 92 ASP A N 1
ATOM 717 C CA . ASP A 1 92 ? 0.019 10.152 14.073 1.00 83.12 92 ASP A CA 1
ATOM 718 C C . ASP A 1 92 ? 1.434 9.817 13.596 1.00 83.12 92 ASP A C 1
ATOM 720 O O . ASP A 1 92 ? 2.403 10.216 14.241 1.00 83.12 92 ASP A O 1
ATOM 724 N N . ARG A 1 93 ? 1.591 9.202 12.411 1.00 85.81 93 ARG A N 1
ATOM 725 C CA . ARG A 1 93 ? 2.919 8.983 11.810 1.00 85.81 93 ARG A CA 1
ATOM 726 C C . ARG A 1 93 ? 3.690 10.289 11.623 1.00 85.81 93 ARG A C 1
ATOM 728 O O . ARG A 1 93 ? 4.859 10.356 11.997 1.00 85.81 93 ARG A O 1
ATOM 735 N N . GLN A 1 94 ? 3.045 11.323 11.086 1.00 78.19 94 GLN A N 1
ATOM 736 C CA . GLN A 1 94 ? 3.659 12.638 10.879 1.00 78.19 94 GLN A CA 1
ATOM 737 C C . GLN A 1 94 ? 4.020 13.336 12.200 1.00 78.19 94 GLN A C 1
ATOM 739 O O . GLN A 1 94 ? 5.094 13.930 12.313 1.00 78.19 94 GLN A O 1
ATOM 744 N N . LEU A 1 95 ? 3.165 13.248 13.220 1.00 77.00 95 LEU A N 1
ATOM 745 C CA . LEU A 1 95 ? 3.406 13.827 14.543 1.00 77.00 95 LEU A CA 1
ATOM 746 C C . LEU A 1 95 ? 4.528 13.100 15.281 1.00 77.00 95 LEU A C 1
ATOM 748 O O . LEU A 1 95 ? 5.379 13.759 15.877 1.00 77.00 95 LEU A O 1
ATOM 752 N N . ARG A 1 96 ? 4.593 11.766 15.196 1.00 77.31 96 ARG A N 1
ATOM 753 C CA . ARG A 1 96 ? 5.694 10.973 15.764 1.00 77.31 96 ARG A CA 1
ATOM 754 C C . ARG A 1 96 ? 7.031 11.309 15.124 1.00 77.31 96 ARG A C 1
ATOM 756 O O . ARG A 1 96 ? 8.020 11.426 15.842 1.00 77.31 96 ARG A O 1
ATOM 763 N N . GLU A 1 97 ? 7.075 11.484 13.806 1.00 76.69 97 GLU A N 1
ATOM 764 C CA . GLU A 1 97 ? 8.298 11.891 13.105 1.00 76.69 97 GLU A CA 1
ATOM 765 C C . GLU A 1 97 ? 8.746 13.302 13.512 1.00 76.69 97 GLU A C 1
ATOM 767 O O . GLU A 1 97 ? 9.919 13.504 13.832 1.00 76.69 97 GLU A O 1
ATOM 772 N N . ARG A 1 98 ? 7.819 14.267 13.600 1.00 68.94 98 ARG A N 1
ATOM 773 C CA . ARG A 1 98 ? 8.126 15.635 14.058 1.00 68.94 98 ARG A CA 1
ATOM 774 C C . ARG A 1 98 ? 8.540 15.693 15.529 1.00 68.94 98 ARG A C 1
ATOM 776 O O . ARG A 1 98 ? 9.492 16.394 15.867 1.00 68.94 98 ARG A O 1
ATOM 783 N N . ALA A 1 99 ? 7.884 14.926 16.396 1.00 70.06 99 ALA A N 1
ATOM 784 C CA . ALA A 1 99 ? 8.250 14.813 17.805 1.00 70.06 99 ALA A CA 1
ATOM 785 C C . ALA A 1 99 ? 9.610 14.118 17.986 1.00 70.06 99 ALA A C 1
ATOM 787 O O . ALA A 1 99 ? 10.393 14.523 18.840 1.00 70.06 99 ALA A O 1
ATOM 788 N N . ALA A 1 100 ? 9.938 13.118 17.160 1.00 69.69 100 ALA A N 1
ATOM 789 C CA . ALA A 1 100 ? 11.243 12.457 17.176 1.00 69.69 100 ALA A CA 1
ATOM 790 C C . ALA A 1 100 ? 12.374 13.365 16.664 1.00 69.69 100 ALA A C 1
ATOM 792 O O . ALA A 1 100 ? 13.494 13.286 17.173 1.00 69.69 100 ALA A O 1
ATOM 793 N N . ALA A 1 101 ? 12.091 14.245 15.698 1.00 69.19 101 ALA A N 1
ATOM 794 C CA . ALA A 1 101 ? 13.025 15.278 15.255 1.00 69.19 101 ALA A CA 1
ATOM 795 C C . ALA A 1 101 ? 13.274 16.319 16.362 1.00 69.19 101 ALA A C 1
ATOM 797 O O . ALA A 1 101 ? 14.428 16.596 16.684 1.00 69.19 101 ALA A O 1
ATOM 798 N N . HIS A 1 102 ? 12.212 16.795 17.025 1.00 64.56 102 HIS A N 1
ATOM 799 C CA . HIS A 1 102 ? 12.334 17.682 18.186 1.00 64.56 102 HIS A CA 1
ATOM 800 C C . HIS A 1 102 ? 13.047 17.012 19.372 1.00 64.56 102 HIS A C 1
ATOM 802 O O . HIS A 1 102 ? 13.868 17.651 20.017 1.00 64.56 102 HIS A O 1
ATOM 808 N N . TYR A 1 103 ? 12.828 15.718 19.627 1.00 61.84 103 TYR A N 1
ATOM 809 C CA . TYR A 1 103 ? 13.545 14.983 20.677 1.00 61.84 103 TYR A CA 1
ATOM 810 C C . TYR A 1 103 ? 15.033 14.768 20.349 1.00 61.84 103 TYR A C 1
ATOM 812 O O . TYR A 1 103 ? 15.877 14.811 21.246 1.00 61.84 103 TYR A O 1
ATOM 820 N N . ARG A 1 104 ? 15.386 14.548 19.074 1.00 69.81 104 ARG A N 1
ATOM 821 C CA . ARG A 1 104 ? 16.794 14.459 18.645 1.00 69.81 104 ARG A CA 1
ATOM 822 C C . ARG A 1 104 ? 17.538 15.783 18.822 1.00 69.81 104 ARG A C 1
ATOM 824 O O . ARG A 1 104 ? 18.681 15.755 19.275 1.00 69.81 104 ARG A O 1
ATOM 831 N N . GLU A 1 105 ? 16.900 16.902 18.492 1.00 68.12 105 GLU A N 1
ATOM 832 C CA . GLU A 1 105 ? 17.454 18.249 18.689 1.00 68.12 105 GLU A CA 1
ATOM 833 C C . GLU A 1 105 ? 17.599 18.569 20.187 1.00 68.12 105 GLU A C 1
ATOM 835 O O . GLU A 1 105 ? 18.683 18.919 20.653 1.00 68.12 105 GLU A O 1
ATOM 840 N N . ASP A 1 106 ? 16.554 18.337 20.983 1.00 67.94 106 ASP A N 1
ATOM 841 C CA . ASP A 1 106 ? 16.522 18.718 22.401 1.00 67.94 106 ASP A CA 1
ATOM 842 C C . ASP A 1 106 ? 17.414 17.814 23.282 1.00 67.94 106 ASP A C 1
ATOM 844 O O . ASP A 1 106 ? 18.081 18.265 24.216 1.00 67.94 106 ASP A O 1
ATOM 848 N N . GLY A 1 107 ? 17.537 16.525 22.935 1.00 64.81 107 GLY A N 1
ATOM 849 C CA . GLY A 1 107 ? 18.481 15.599 23.571 1.00 64.81 107 GLY A CA 1
ATOM 850 C C . GLY A 1 107 ? 19.952 15.898 23.250 1.00 64.81 107 GLY A C 1
ATOM 851 O O . GLY A 1 107 ? 20.829 15.620 24.073 1.00 64.81 107 GLY A O 1
ATOM 852 N N . SER A 1 108 ? 20.229 16.489 22.084 1.00 65.25 108 SER A N 1
ATOM 853 C CA . SER A 1 108 ? 21.557 16.983 21.701 1.00 65.25 108 SER A CA 1
ATOM 854 C C . SER A 1 108 ? 21.907 18.266 22.464 1.00 65.25 108 SER A C 1
ATOM 856 O O . SER A 1 108 ? 22.984 18.361 23.058 1.00 65.25 108 SER A O 1
ATOM 858 N N . LEU A 1 109 ? 20.960 19.207 22.558 1.00 67.81 109 LEU A N 1
ATOM 859 C CA . LEU A 1 109 ? 21.124 20.481 23.265 1.00 67.81 109 LEU A CA 1
ATOM 860 C C . LEU A 1 109 ? 21.252 20.302 24.783 1.00 67.81 109 LEU A C 1
ATOM 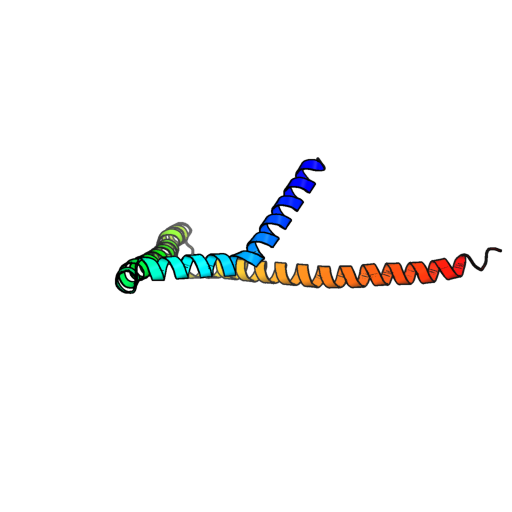862 O O . LEU A 1 109 ? 22.141 20.897 25.395 1.00 67.81 109 LEU A O 1
ATOM 866 N N . ARG A 1 110 ? 20.452 19.423 25.401 1.00 71.00 110 ARG A N 1
ATOM 867 C CA . ARG A 1 110 ? 20.596 19.091 26.830 1.00 71.00 110 ARG A CA 1
ATOM 868 C C . ARG A 1 110 ? 21.927 18.420 27.144 1.00 71.00 110 ARG A C 1
ATOM 870 O O . ARG A 1 110 ? 22.510 18.710 28.183 1.00 71.00 110 ARG A O 1
ATOM 877 N N . ARG A 1 111 ? 22.437 17.556 26.257 1.00 68.31 111 ARG A N 1
ATOM 878 C CA . ARG A 1 111 ? 23.772 16.959 26.420 1.00 68.31 111 ARG A CA 1
ATOM 879 C C . ARG A 1 111 ? 24.874 18.005 26.246 1.00 68.31 111 ARG A C 1
ATOM 881 O O . ARG A 1 111 ? 25.773 18.046 27.076 1.00 68.31 111 ARG A O 1
ATOM 888 N N . ALA A 1 112 ? 24.784 18.886 25.249 1.00 66.69 112 ALA A N 1
ATOM 889 C CA . ALA A 1 112 ? 25.751 19.967 25.037 1.00 66.69 112 ALA A CA 1
ATOM 890 C C . ALA A 1 112 ? 25.775 20.982 26.199 1.00 66.69 112 ALA A C 1
ATOM 892 O O . ALA A 1 112 ? 26.848 21.396 26.636 1.00 66.69 112 ALA A O 1
ATOM 893 N N . SER A 1 113 ? 24.608 21.317 26.756 1.00 67.31 113 SER A N 1
ATOM 894 C CA . SER A 1 113 ? 24.477 22.168 27.944 1.00 67.31 113 SER A CA 1
ATOM 895 C C . SER A 1 113 ? 25.035 21.491 29.205 1.00 67.31 113 SER A C 1
ATOM 897 O O . SER A 1 113 ? 25.780 22.128 29.948 1.00 67.31 113 SER A O 1
ATOM 899 N N . LEU A 1 114 ? 24.802 20.184 29.397 1.00 68.44 114 LEU A N 1
ATOM 900 C CA . LEU A 1 114 ? 25.411 19.406 30.487 1.00 68.44 114 LEU A CA 1
ATOM 901 C C . LEU A 1 114 ? 26.939 19.317 30.371 1.00 68.44 114 LEU A C 1
ATOM 903 O O . LEU A 1 114 ? 27.623 19.437 31.383 1.00 68.44 114 LEU A O 1
ATOM 907 N N . TYR A 1 115 ? 27.492 19.169 29.162 1.00 58.25 115 TYR A N 1
ATOM 908 C CA . TYR A 1 115 ? 28.946 19.201 28.944 1.00 58.25 115 TYR A CA 1
ATOM 909 C C . TYR A 1 115 ? 29.552 20.574 29.267 1.00 58.25 115 TYR A C 1
ATOM 911 O O . TYR A 1 115 ? 30.647 20.642 29.827 1.00 58.25 115 TYR A O 1
ATOM 919 N N . HIS A 1 116 ? 28.849 21.667 28.957 1.00 62.25 116 HIS A N 1
ATOM 920 C CA . HIS A 1 116 ? 29.304 23.015 29.304 1.00 62.25 116 HIS A CA 1
ATOM 921 C C . HIS A 1 116 ? 29.176 23.310 30.808 1.00 62.25 116 HIS A C 1
ATOM 923 O O . HIS A 1 116 ? 30.009 24.031 31.356 1.00 62.25 116 HIS A O 1
ATOM 929 N N . GLN A 1 117 ? 28.184 22.714 31.479 1.00 67.12 117 GLN A N 1
ATOM 930 C CA . GLN A 1 117 ? 27.992 22.831 32.924 1.00 67.12 117 GLN A CA 1
ATOM 931 C C . GLN A 1 117 ? 29.003 21.991 33.722 1.00 67.12 117 GLN A C 1
ATOM 933 O O . GLN A 1 117 ? 29.549 22.481 34.705 1.00 67.12 117 GLN A O 1
ATOM 938 N N . PHE A 1 118 ? 29.339 20.778 33.271 1.00 64.00 118 PHE A N 1
ATOM 939 C CA . PHE A 1 118 ? 30.368 19.953 33.921 1.00 64.00 118 PHE A CA 1
ATOM 940 C C . PHE A 1 118 ? 31.791 20.495 33.710 1.00 64.00 118 PHE A C 1
ATOM 942 O O . PHE A 1 118 ? 32.581 20.513 34.650 1.00 64.00 118 PHE A O 1
ATOM 949 N N . ARG A 1 119 ? 32.108 21.059 32.532 1.00 65.00 119 ARG A N 1
ATOM 950 C CA . ARG A 1 119 ? 33.434 21.654 32.263 1.00 65.00 119 ARG A CA 1
ATOM 951 C C . ARG A 1 119 ? 33.756 22.864 33.165 1.00 65.00 119 ARG A C 1
ATOM 953 O O . ARG A 1 119 ? 34.927 23.174 33.363 1.00 65.00 119 ARG A O 1
ATOM 960 N N . GLY A 1 120 ? 32.744 23.551 33.703 1.00 55.94 120 GLY A N 1
ATOM 961 C CA . GLY A 1 120 ? 32.924 24.663 34.646 1.00 55.94 120 GLY A CA 1
ATOM 962 C C . GLY A 1 120 ? 33.196 24.229 36.091 1.00 55.94 120 GLY A C 1
ATOM 963 O O . GLY A 1 120 ? 33.847 24.963 36.829 1.00 55.94 120 GLY A O 1
ATOM 964 N N . THR A 1 121 ? 32.749 23.033 36.483 1.00 62.69 121 THR A N 1
ATOM 965 C CA . THR A 1 121 ? 32.917 22.502 37.846 1.00 62.69 121 THR A CA 1
ATOM 966 C C . THR A 1 121 ? 34.278 21.836 38.056 1.00 62.69 121 THR A C 1
ATOM 968 O O . THR A 1 121 ? 34.839 21.949 39.143 1.00 62.69 121 THR A O 1
ATOM 971 N N . ASP A 1 122 ? 34.869 21.238 37.020 1.00 58.31 122 ASP A N 1
ATOM 972 C CA . ASP A 1 122 ? 36.167 20.552 37.141 1.00 58.31 122 ASP A CA 1
ATOM 973 C C . ASP A 1 122 ? 37.371 21.513 37.230 1.00 58.31 122 ASP A C 1
ATOM 975 O O . ASP A 1 122 ? 38.479 21.100 37.561 1.00 58.31 122 ASP A O 1
ATOM 979 N N . ARG A 1 123 ? 37.174 22.815 36.966 1.00 58.34 123 ARG A N 1
ATOM 980 C CA . ARG A 1 123 ? 38.226 23.848 37.076 1.00 58.34 123 ARG A CA 1
ATOM 981 C C . ARG A 1 123 ? 38.261 24.544 38.450 1.00 58.34 123 ARG A C 1
ATOM 983 O O . ARG A 1 123 ? 39.104 25.404 38.664 1.00 58.34 123 ARG A O 1
ATOM 990 N N . LEU A 1 124 ? 37.366 24.182 39.374 1.00 57.50 124 LEU A N 1
ATOM 991 C CA . LEU A 1 124 ? 37.312 24.703 40.752 1.00 57.50 124 LEU A CA 1
ATOM 992 C C . LEU A 1 124 ? 37.855 23.710 41.802 1.00 57.50 124 LEU A C 1
ATOM 994 O O . LEU A 1 124 ? 37.804 24.004 42.992 1.00 57.50 124 LEU A O 1
ATOM 998 N N . LEU A 1 125 ? 38.364 22.547 41.372 1.00 57.84 125 LEU A N 1
ATOM 999 C CA . LEU A 1 125 ? 38.852 21.463 42.238 1.00 57.84 125 LEU A CA 1
ATOM 1000 C C . LEU A 1 125 ? 40.366 21.180 42.120 1.00 57.84 125 LEU A C 1
ATOM 1002 O O . LEU A 1 125 ? 40.812 20.101 42.510 1.00 57.84 125 LEU A O 1
ATOM 1006 N N . ILE A 1 126 ? 41.161 22.137 41.624 1.00 51.34 126 ILE A N 1
ATOM 1007 C CA . ILE A 1 126 ? 42.636 22.102 41.697 1.00 51.34 126 ILE A CA 1
ATOM 1008 C C . ILE A 1 126 ? 43.147 23.439 42.223 1.00 51.34 126 ILE A C 1
ATOM 1010 O O . ILE A 1 126 ? 42.692 24.473 41.682 1.00 51.34 126 ILE A O 1
#

Foldseek 3Di:
DVVVVVVVVVVVVVVVVVVVCVVVVVVVVVVVVCVVCPPVCVVVVVVVVVVVVVCVVCCLCPVVQVVCVVVVHHSVVVVVVVVVVVVVVVVVVVVVVVVVVVCVVVVVVVVVVVVVVVVVVVVVPD

Organism: Salmonella enterica I (NCBI:txid59201)